Protein AF-A0A9D7LP02-F1 (afdb_monomer)

Radius of gyration: 20.15 Å; Cα contacts (8 Å, |Δi|>4): 116; chains: 1; bounding box: 49×53×44 Å

pLDDT: mean 88.87, std 6.8, range [50.94, 98.12]

Solvent-accessible surface area (backbone atoms only — not comparable to full-atom values): 7528 Å² total; per-residue (Å²): 113,52,74,44,69,46,75,46,96,85,74,47,75,43,79,74,49,72,45,69,96,49,84,63,92,60,50,66,54,38,39,64,15,62,39,51,59,70,58,46,50,51,27,52,77,71,73,42,88,64,77,92,78,64,80,73,56,69,53,44,74,44,57,51,88,87,38,73,55,50,66,62,57,44,71,70,33,84,91,61,55,63,86,87,41,48,81,44,51,79,52,73,40,93,93,45,53,62,60,46,52,54,51,53,52,52,52,51,52,52,52,51,52,52,50,54,53,57,61,73,77,106

Sequence (122 aa):
MSLEVKKAPDDSYWVIEPTVGRTDFWVGLCVANGINLPYVEYLHQTGQTVPNLTQQDQAIWFNEERDPFGRFWFAGQPDLALKGRRACYLYLKQKDAEPAKQALKEIGKQLGRAAAKRLRFR

Mean predicted aligned error: 6.99 Å

Nearest PDB structures (foldseek):
  1mnm-assembly1_C  TM=2.463E-01  e=2.280E+00  Saccharomyces cerevisiae
  5me9-assembly1_A  TM=3.023E-01  e=7.123E+00  Saccharomyces cerevisiae
  1sa0-assembly1_E  TM=2.519E-01  e=9.313E+00  Rattus norvegicus
  5zyo-assembly2_D  TM=1.554E-01  e=5.448E+00  Escherichia coli K-12

Foldseek 3Di:
DDWDWDQDPVRDIDTDDDPPPDDDPCCVVCVVQVRNPVVQVVCVVVVHDRDPDDGRFDADEDECVVPVCVVVVQCPDPVNPCPPHHYDYDQPDPVHCVSVVVVVVVVVVVVVVVVVVVVVVD

Structure (mmCIF, N/CA/C/O backbone):
data_AF-A0A9D7LP02-F1
#
_entry.id   AF-A0A9D7LP02-F1
#
loop_
_atom_site.group_PDB
_atom_site.id
_atom_site.type_symbol
_atom_site.label_atom_id
_atom_site.label_alt_id
_atom_site.label_comp_id
_atom_site.label_asym_id
_atom_site.label_entity_id
_atom_site.label_seq_id
_atom_site.pdbx_PDB_ins_code
_atom_site.Cartn_x
_atom_site.Cartn_y
_atom_site.Cartn_z
_atom_site.occupancy
_atom_site.B_iso_or_equiv
_atom_site.auth_seq_id
_atom_site.auth_comp_id
_atom_site.auth_asym_id
_atom_site.auth_atom_id
_atom_site.pdbx_PDB_model_num
ATOM 1 N N . MET A 1 1 ? -2.325 -0.730 13.272 1.00 75.44 1 MET A N 1
ATOM 2 C CA . MET A 1 1 ? -1.032 -1.387 13.584 1.00 75.44 1 MET A CA 1
ATOM 3 C C . MET A 1 1 ? -0.715 -2.402 12.496 1.00 75.44 1 MET A C 1
ATOM 5 O O . MET A 1 1 ? -1.645 -2.976 11.939 1.00 75.44 1 MET A O 1
ATOM 9 N N . SER A 1 2 ? 0.564 -2.616 12.206 1.00 87.06 2 SER A N 1
ATOM 10 C CA . SER A 1 2 ? 1.066 -3.661 11.305 1.00 87.06 2 SER A CA 1
ATOM 11 C C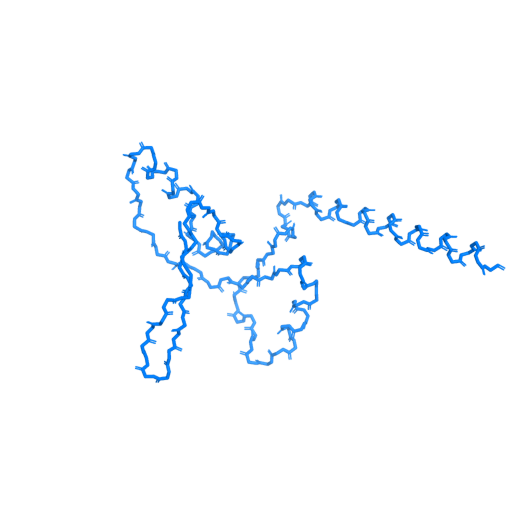 . SER A 1 2 ? 2.101 -4.542 12.008 1.00 87.06 2 SER A C 1
ATOM 13 O O . SER A 1 2 ? 2.708 -4.122 12.994 1.00 87.06 2 SER A O 1
ATOM 15 N N . LEU A 1 3 ? 2.286 -5.766 11.513 1.00 90.44 3 LEU A N 1
ATOM 16 C CA . LEU A 1 3 ? 3.279 -6.717 12.008 1.00 90.44 3 LEU A CA 1
ATOM 17 C C . LEU A 1 3 ? 4.011 -7.336 10.819 1.00 90.44 3 LEU A C 1
ATOM 19 O O . LEU A 1 3 ? 3.373 -7.928 9.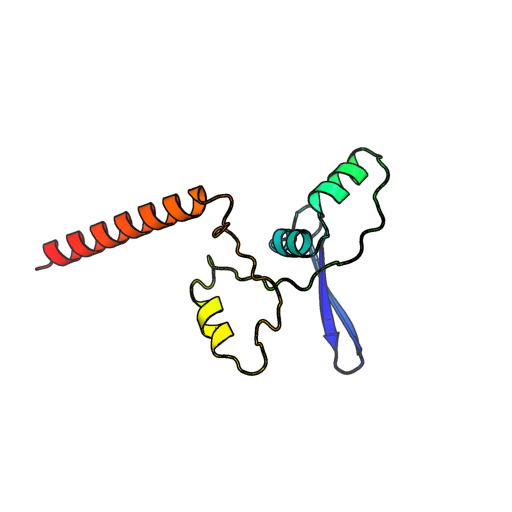947 1.00 90.44 3 LEU A O 1
ATOM 23 N N . GLU A 1 4 ? 5.334 -7.218 10.803 1.00 92.00 4 GLU A N 1
ATOM 24 C CA . GLU A 1 4 ? 6.177 -7.900 9.830 1.00 92.00 4 GLU A CA 1
ATOM 25 C C . GLU A 1 4 ? 6.653 -9.241 10.393 1.00 92.00 4 GLU A C 1
ATOM 27 O O . GLU A 1 4 ? 7.151 -9.332 11.520 1.00 92.00 4 GLU A O 1
ATOM 32 N N . VAL A 1 5 ? 6.494 -10.295 9.592 1.00 95.56 5 VAL A N 1
ATOM 33 C CA . VAL A 1 5 ? 6.878 -11.660 9.955 1.00 95.56 5 VAL A CA 1
ATOM 34 C C . VAL A 1 5 ? 7.679 -12.316 8.840 1.00 95.56 5 VAL A C 1
ATOM 36 O O . VAL A 1 5 ? 7.399 -12.131 7.655 1.00 95.56 5 VAL A O 1
ATOM 39 N N . LYS A 1 6 ? 8.640 -13.154 9.225 1.00 96.38 6 LYS A N 1
ATOM 40 C CA . LYS A 1 6 ? 9.359 -14.051 8.323 1.00 96.38 6 LYS A CA 1
ATOM 41 C C . LYS A 1 6 ? 8.882 -15.479 8.528 1.00 96.38 6 LYS A C 1
ATOM 43 O O . LYS A 1 6 ? 8.944 -15.990 9.642 1.00 96.38 6 LYS A O 1
ATOM 48 N N . LYS A 1 7 ? 8.460 -16.131 7.446 1.00 97.25 7 LYS A N 1
ATOM 49 C CA . LYS A 1 7 ? 8.151 -17.563 7.449 1.00 97.25 7 LYS A CA 1
ATOM 50 C C . LYS A 1 7 ? 9.432 -18.373 7.229 1.00 97.25 7 LYS A C 1
ATOM 52 O O . LYS A 1 7 ? 10.174 -18.101 6.284 1.00 97.25 7 LYS A O 1
ATOM 57 N N . ALA A 1 8 ? 9.709 -19.325 8.108 1.00 96.56 8 ALA A N 1
ATOM 58 C CA . ALA A 1 8 ? 10.833 -20.246 8.009 1.00 96.56 8 ALA A CA 1
ATOM 59 C C . ALA A 1 8 ? 10.468 -21.495 7.174 1.00 96.56 8 ALA A C 1
ATOM 61 O O . ALA A 1 8 ? 9.286 -21.733 6.913 1.00 96.56 8 ALA A O 1
ATOM 62 N N . PRO A 1 9 ? 11.462 -22.294 6.729 1.00 97.25 9 PRO A N 1
ATOM 63 C CA . PRO A 1 9 ? 11.210 -23.504 5.938 1.00 97.25 9 PRO A CA 1
ATOM 64 C C . PRO A 1 9 ? 10.388 -24.582 6.658 1.00 97.25 9 PRO A C 1
ATOM 66 O O . PRO A 1 9 ? 9.789 -25.422 5.999 1.00 97.25 9 PRO A O 1
ATOM 69 N N . ASP A 1 10 ? 10.362 -24.560 7.990 1.00 97.25 10 ASP A N 1
ATOM 70 C CA . ASP A 1 10 ? 9.574 -25.455 8.846 1.00 97.25 10 ASP A CA 1
ATOM 71 C C . ASP A 1 10 ? 8.154 -24.921 9.127 1.00 97.25 10 ASP A C 1
ATOM 73 O O . ASP A 1 10 ? 7.507 -25.341 10.082 1.00 97.25 10 ASP A O 1
ATOM 77 N N . ASP A 1 11 ? 7.685 -23.963 8.321 1.00 96.69 11 ASP A N 1
ATOM 78 C CA . ASP A 1 11 ? 6.419 -23.239 8.474 1.00 96.69 11 ASP A CA 1
ATOM 79 C C . ASP A 1 11 ? 6.274 -22.401 9.762 1.00 96.69 11 ASP A C 1
ATOM 81 O O . ASP A 1 11 ? 5.222 -21.790 9.977 1.00 96.69 11 ASP A O 1
ATOM 85 N N . SER A 1 12 ? 7.326 -22.274 10.580 1.00 96.69 12 SER A N 1
ATOM 86 C CA . SER A 1 12 ? 7.320 -21.368 11.732 1.00 96.69 12 SER A CA 1
ATOM 87 C C . SER A 1 12 ? 7.389 -19.895 11.303 1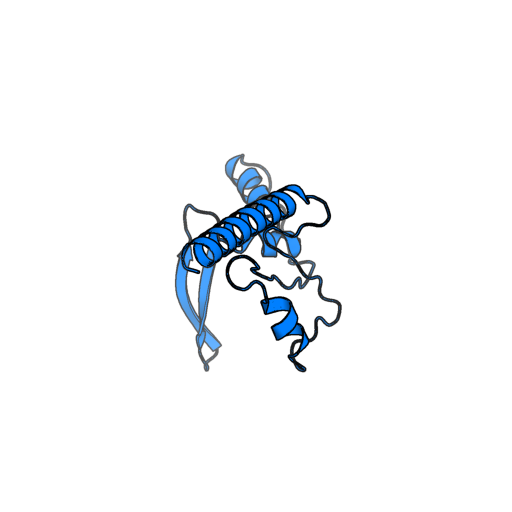.00 96.69 12 SER A C 1
ATOM 89 O O . SER A 1 12 ? 7.924 -19.552 10.244 1.00 96.69 12 SER A O 1
ATOM 91 N N . TYR A 1 13 ? 6.841 -18.996 12.126 1.00 97.19 13 TYR A N 1
ATOM 92 C CA . TYR A 1 13 ? 6.861 -17.552 11.879 1.00 97.19 13 TYR A CA 1
ATOM 93 C C . TYR A 1 13 ? 7.695 -16.833 12.935 1.00 97.19 13 TYR A C 1
ATOM 95 O O . TYR A 1 13 ? 7.474 -16.991 14.133 1.00 97.19 13 TYR A O 1
ATOM 103 N N . TRP A 1 14 ? 8.616 -15.993 12.473 1.00 96.50 14 TRP A N 1
ATOM 104 C CA . TRP A 1 14 ? 9.472 -15.156 13.304 1.00 96.50 14 TRP A CA 1
ATOM 105 C C . TRP A 1 14 ? 9.047 -13.701 13.158 1.00 96.50 14 TRP A C 1
ATOM 107 O O . TRP A 1 14 ? 8.979 -13.183 12.042 1.00 96.50 14 TRP A O 1
ATOM 117 N N . VAL A 1 15 ? 8.754 -13.043 14.278 1.00 96.31 15 VAL A N 1
ATOM 118 C CA . VAL A 1 15 ? 8.436 -11.611 14.290 1.00 96.31 15 VAL A CA 1
ATOM 119 C C . VAL A 1 15 ? 9.698 -10.816 13.965 1.00 96.31 15 VAL A C 1
ATOM 121 O O . VAL A 1 15 ? 10.731 -11.025 14.599 1.00 96.31 15 VAL A O 1
ATOM 124 N N . ILE A 1 16 ? 9.606 -9.915 12.984 1.00 94.44 16 ILE A N 1
ATOM 125 C CA . ILE A 1 16 ? 10.677 -8.972 12.641 1.00 94.44 16 ILE A CA 1
ATOM 126 C C . ILE A 1 16 ? 10.447 -7.666 13.399 1.00 94.44 16 ILE A C 1
ATOM 128 O O . ILE A 1 16 ? 11.225 -7.325 14.286 1.00 94.44 16 ILE A O 1
ATOM 132 N N . GLU A 1 17 ? 9.355 -6.961 13.093 1.00 91.38 17 GLU A N 1
ATOM 133 C CA . GLU A 1 17 ? 8.997 -5.719 13.774 1.00 91.38 17 GLU A CA 1
ATOM 134 C C . GLU A 1 17 ? 7.478 -5.505 13.850 1.00 91.38 17 GLU A C 1
ATOM 136 O O . GLU A 1 17 ? 6.747 -5.790 12.896 1.00 91.38 17 GLU A O 1
ATOM 141 N N . PRO A 1 18 ? 6.973 -4.978 14.977 1.00 89.56 18 PRO A N 1
ATOM 142 C CA . PRO A 1 18 ? 5.648 -4.394 15.034 1.00 89.56 18 PRO A CA 1
ATOM 143 C C . PRO A 1 18 ? 5.725 -2.894 14.719 1.00 89.56 18 PRO A C 1
ATOM 145 O O . PRO A 1 18 ? 6.467 -2.141 15.350 1.00 89.56 18 PRO A O 1
ATOM 148 N N . THR A 1 19 ? 4.883 -2.422 13.805 1.00 88.12 19 THR A N 1
ATOM 149 C CA . THR A 1 19 ? 4.692 -0.987 13.582 1.00 88.12 19 THR A CA 1
ATOM 150 C C . THR A 1 19 ? 3.478 -0.520 14.392 1.00 88.12 19 THR A C 1
ATOM 152 O O . THR A 1 19 ? 2.311 -0.641 13.998 1.00 88.12 19 THR A O 1
ATOM 155 N N . VAL A 1 20 ? 3.786 -0.032 15.599 1.00 83.50 20 VAL A N 1
ATOM 156 C CA . VAL A 1 20 ? 2.835 0.437 16.619 1.00 83.50 20 VAL A CA 1
ATOM 157 C C . VAL A 1 20 ? 2.797 1.965 16.637 1.00 83.50 20 VAL A C 1
ATOM 159 O O . VAL A 1 20 ? 3.811 2.624 16.428 1.00 83.50 20 VAL A O 1
ATOM 162 N N . GLY A 1 21 ? 1.619 2.544 16.878 1.00 79.81 21 GLY A N 1
ATOM 163 C CA . GLY A 1 21 ? 1.458 3.996 17.039 1.00 79.81 21 GLY A CA 1
ATOM 164 C C . GLY A 1 21 ? 1.568 4.816 15.749 1.00 79.81 21 GLY A C 1
ATOM 165 O O . GLY A 1 21 ? 1.484 6.039 15.798 1.00 79.81 21 GLY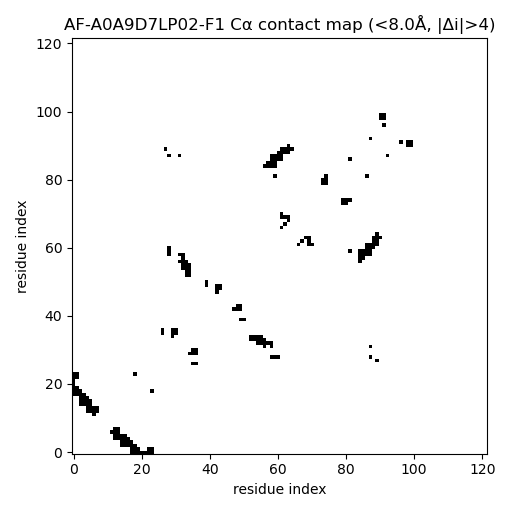 A O 1
ATOM 166 N N . ARG A 1 22 ? 1.726 4.170 14.589 1.00 82.69 22 ARG A N 1
ATOM 167 C CA . ARG A 1 22 ? 1.721 4.819 13.272 1.00 82.69 22 ARG A CA 1
ATOM 168 C C . ARG A 1 22 ? 1.054 3.937 12.219 1.00 82.69 22 ARG A C 1
ATOM 170 O O . ARG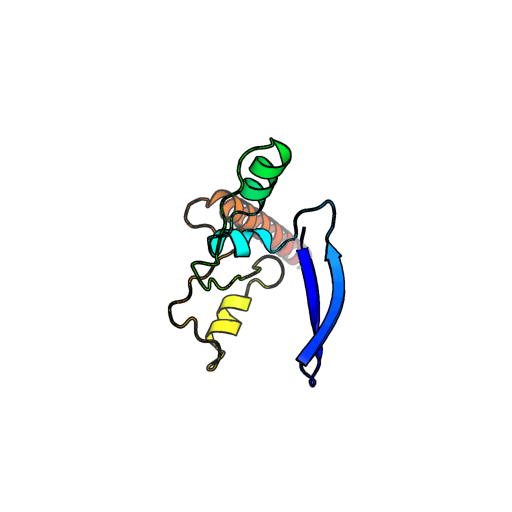 A 1 22 ? 0.907 2.728 12.402 1.00 82.69 22 ARG A O 1
ATOM 177 N N . THR A 1 23 ? 0.649 4.562 11.118 1.00 80.75 23 THR A N 1
ATOM 178 C CA . THR A 1 23 ? 0.137 3.857 9.938 1.00 80.75 23 THR A CA 1
ATOM 179 C C . THR A 1 23 ? 1.303 3.451 9.048 1.00 80.75 23 THR A C 1
ATOM 181 O O . THR A 1 23 ? 2.224 4.239 8.836 1.00 80.75 23 THR A O 1
ATOM 184 N N . ASP A 1 24 ? 1.261 2.223 8.543 1.00 86.50 24 ASP A N 1
ATOM 185 C CA . ASP A 1 24 ? 2.290 1.711 7.648 1.00 86.50 24 ASP A CA 1
ATOM 186 C C . ASP A 1 24 ? 2.132 2.249 6.223 1.00 86.50 24 ASP A C 1
ATOM 188 O O . ASP A 1 24 ? 1.043 2.620 5.775 1.00 86.50 24 ASP A O 1
ATOM 192 N N . PHE A 1 25 ? 3.229 2.233 5.481 1.00 83.62 25 PHE A N 1
ATOM 193 C CA . PHE A 1 25 ? 3.311 2.735 4.118 1.00 83.62 25 PHE A CA 1
ATOM 194 C C . PHE A 1 25 ? 2.408 1.953 3.143 1.00 83.62 25 PHE A C 1
ATOM 196 O O . PHE A 1 25 ? 1.901 2.509 2.169 1.00 83.62 25 PHE A O 1
ATOM 203 N N . TRP A 1 26 ? 2.119 0.682 3.433 1.00 85.44 26 TRP A N 1
ATOM 204 C CA . TRP A 1 26 ? 1.258 -0.180 2.615 1.00 85.44 26 TRP A CA 1
ATOM 205 C C . TRP A 1 26 ? -0.245 -0.052 2.908 1.00 85.44 26 TRP A C 1
ATOM 207 O O . TRP A 1 26 ? -1.048 -0.776 2.317 1.00 85.44 26 TRP A O 1
ATOM 217 N N . VAL A 1 27 ? -0.676 0.888 3.757 1.00 89.88 27 VAL A N 1
ATOM 218 C CA . VAL A 1 27 ? -2.105 1.089 4.074 1.00 89.88 27 VAL A CA 1
ATOM 219 C C . VAL A 1 27 ? -2.977 1.248 2.823 1.00 89.88 27 VAL A C 1
ATOM 221 O O . VAL A 1 27 ? -4.080 0.704 2.750 1.00 89.88 27 VAL A O 1
ATOM 224 N N . GLY A 1 28 ? -2.463 1.930 1.795 1.00 89.50 28 GLY A N 1
ATOM 225 C CA . GLY A 1 28 ? -3.166 2.123 0.529 1.00 89.50 28 GLY A CA 1
ATOM 226 C C . GLY A 1 28 ? -3.433 0.815 -0.221 1.00 89.50 28 GLY A C 1
ATOM 227 O O . GLY A 1 28 ? -4.465 0.695 -0.885 1.00 89.50 28 GLY A O 1
ATOM 228 N N . LEU A 1 29 ? -2.550 -0.180 -0.085 1.00 91.62 29 LEU A N 1
ATOM 229 C CA . LEU A 1 29 ? -2.744 -1.517 -0.643 1.00 91.62 29 LEU A CA 1
ATOM 230 C C . LEU A 1 29 ? -3.856 -2.262 0.105 1.00 91.62 29 LEU A C 1
ATOM 232 O O . LEU A 1 29 ? -4.696 -2.883 -0.540 1.00 91.62 29 LEU A O 1
ATOM 236 N N . CYS A 1 30 ? -3.940 -2.154 1.432 1.00 91.81 30 CYS A N 1
ATOM 237 C CA . CYS A 1 30 ? -5.055 -2.737 2.184 1.00 91.81 30 CYS A CA 1
ATOM 238 C C . CYS A 1 30 ? -6.399 -2.152 1.760 1.00 91.81 30 CYS A C 1
ATOM 240 O O . CYS A 1 30 ? -7.325 -2.907 1.467 1.00 91.81 30 CYS A O 1
ATOM 242 N N . VAL A 1 31 ? -6.481 -0.824 1.620 1.00 91.94 31 VAL A N 1
ATOM 243 C CA . VAL A 1 31 ? -7.703 -0.162 1.138 1.00 91.94 31 VAL A CA 1
ATOM 244 C C . VAL A 1 31 ? -8.044 -0.628 -0.277 1.00 91.94 31 VAL A C 1
ATOM 246 O O . VAL A 1 31 ? -9.201 -0.920 -0.573 1.00 91.94 31 VAL A O 1
ATOM 249 N N . ALA A 1 32 ? -7.039 -0.765 -1.148 1.00 91.38 32 ALA A N 1
ATOM 250 C CA . ALA A 1 32 ? -7.232 -1.297 -2.493 1.00 91.38 32 ALA A CA 1
ATOM 251 C C . ALA A 1 32 ? -7.761 -2.743 -2.500 1.00 91.38 32 ALA A C 1
ATOM 253 O O . ALA A 1 32 ? -8.415 -3.125 -3.467 1.00 91.38 32 ALA A O 1
ATOM 254 N N . ASN A 1 33 ? -7.528 -3.502 -1.431 1.00 92.81 33 ASN A N 1
ATOM 255 C CA . ASN A 1 33 ? -8.029 -4.860 -1.245 1.00 92.81 33 ASN A CA 1
ATOM 256 C C . ASN A 1 33 ? -9.299 -4.950 -0.378 1.00 92.81 33 ASN A C 1
ATOM 258 O O . ASN A 1 33 ? -9.655 -6.033 0.087 1.00 92.81 33 ASN A O 1
ATOM 262 N N . GLY A 1 34 ? -9.992 -3.829 -0.156 1.00 92.88 34 GLY A N 1
ATOM 263 C CA . GLY A 1 34 ? -11.261 -3.785 0.578 1.00 92.88 34 GLY A CA 1
ATOM 264 C C . GLY A 1 34 ? -11.125 -3.632 2.095 1.00 92.88 34 GLY A C 1
ATOM 265 O O . GLY A 1 34 ? -12.136 -3.597 2.790 1.00 92.88 34 GLY A O 1
ATOM 266 N N . ILE A 1 35 ? -9.906 -3.485 2.621 1.00 93.44 35 ILE A N 1
ATOM 267 C CA . ILE A 1 35 ? -9.646 -3.292 4.052 1.00 93.44 35 ILE A CA 1
ATOM 268 C C . ILE A 1 35 ? -9.252 -1.837 4.315 1.00 93.44 35 ILE A C 1
ATOM 270 O O . ILE A 1 35 ? -8.082 -1.456 4.235 1.00 93.44 35 ILE A O 1
ATOM 274 N N . ASN A 1 36 ? -10.234 -0.997 4.641 1.00 92.75 36 ASN A N 1
ATOM 275 C CA . ASN A 1 36 ? -9.994 0.407 4.977 1.00 92.75 36 ASN A CA 1
ATOM 276 C C . ASN A 1 36 ? -9.520 0.555 6.436 1.00 92.75 36 ASN A C 1
ATOM 278 O O . ASN A 1 36 ? -10.310 0.874 7.322 1.00 92.75 36 ASN A O 1
ATOM 282 N N . LEU A 1 37 ? -8.227 0.308 6.681 1.00 90.31 37 LEU A N 1
ATOM 283 C CA . LEU A 1 37 ? -7.631 0.371 8.024 1.00 90.31 37 LEU A CA 1
ATOM 284 C C . LEU A 1 37 ? -7.830 1.727 8.733 1.00 90.31 37 LEU A C 1
ATOM 286 O O . LEU A 1 37 ? -8.166 1.701 9.913 1.00 90.31 37 LEU A O 1
ATOM 290 N N . PRO A 1 38 ? -7.701 2.899 8.073 1.00 90.69 38 PRO A N 1
ATOM 291 C CA . PRO A 1 38 ? -8.002 4.180 8.719 1.00 90.69 38 PRO A CA 1
ATOM 292 C C . PRO A 1 38 ? -9.450 4.297 9.202 1.00 90.69 38 PRO A C 1
ATOM 294 O O . PRO A 1 38 ? -9.698 4.816 10.287 1.00 90.69 38 PRO A O 1
ATOM 297 N N . TYR A 1 39 ? -10.409 3.799 8.417 1.00 93.19 39 TYR A N 1
ATOM 298 C CA . TYR A 1 39 ? -11.814 3.791 8.824 1.00 93.19 39 TYR A CA 1
ATOM 299 C C . TYR A 1 39 ? -12.056 2.844 10.005 1.00 93.19 39 TYR A C 1
ATOM 301 O O . TYR A 1 39 ? -12.739 3.215 10.954 1.00 93.19 39 TYR A O 1
ATOM 309 N N . VAL A 1 40 ? -11.446 1.656 9.981 1.00 92.88 40 VAL A N 1
ATOM 310 C CA . VAL A 1 40 ? -11.485 0.705 11.103 1.00 92.88 40 VAL A CA 1
ATOM 311 C C . VAL A 1 40 ? -10.926 1.331 12.380 1.00 92.88 40 VAL A C 1
ATOM 313 O O . VAL A 1 40 ? -11.569 1.258 13.423 1.00 92.88 40 VAL A O 1
ATOM 316 N N . GLU A 1 41 ? -9.765 1.982 12.292 1.00 90.81 41 GLU A N 1
ATOM 317 C CA . GLU A 1 41 ? -9.142 2.667 13.425 1.00 90.81 41 GLU A CA 1
ATOM 318 C C . GLU A 1 41 ? -10.047 3.784 13.959 1.00 90.81 41 GLU A C 1
ATOM 320 O O . GLU A 1 41 ? -10.261 3.878 15.161 1.00 90.81 41 GLU A O 1
ATOM 325 N N . TYR A 1 42 ? -10.648 4.589 13.077 1.00 94.19 42 TYR A N 1
ATOM 326 C CA . TYR A 1 42 ? -11.605 5.624 13.471 1.00 94.19 42 TYR A CA 1
ATOM 327 C C . TYR A 1 42 ? -12.799 5.052 14.249 1.00 94.19 42 TYR A C 1
ATOM 329 O O . TYR A 1 42 ? -13.146 5.573 15.313 1.00 94.19 42 TYR A O 1
ATOM 337 N N . LEU A 1 43 ? -13.421 3.979 13.748 1.00 96.31 43 LEU A N 1
ATOM 338 C CA . LEU A 1 43 ? -14.542 3.332 14.435 1.00 96.31 43 LEU A CA 1
ATOM 339 C C . LEU A 1 43 ? -14.115 2.828 15.814 1.00 96.31 43 LEU A C 1
ATOM 341 O O . LEU A 1 43 ? -14.788 3.103 16.803 1.00 96.31 43 LEU A O 1
ATOM 345 N N . HIS A 1 44 ? -12.959 2.169 15.883 1.00 93.56 44 HIS A N 1
ATOM 346 C CA . HIS A 1 44 ? -12.404 1.660 17.130 1.00 93.56 44 HIS A CA 1
ATOM 347 C C . HIS A 1 44 ? -12.151 2.780 18.155 1.00 93.56 44 HIS A C 1
ATOM 349 O O . HIS A 1 44 ? -12.621 2.697 19.287 1.00 93.56 44 HIS A O 1
ATOM 355 N N . GLN A 1 45 ? -11.480 3.864 17.754 1.00 94.69 45 GLN A N 1
ATOM 356 C CA . GLN A 1 45 ? -11.157 4.998 18.634 1.00 94.69 45 GLN A CA 1
ATOM 357 C C . GLN A 1 45 ? -12.395 5.779 19.094 1.00 94.69 45 GLN A C 1
ATOM 359 O O . GLN A 1 45 ? -12.382 6.401 20.152 1.00 94.69 45 GLN A O 1
ATOM 364 N N . THR A 1 46 ? -13.476 5.748 18.313 1.00 97.69 46 THR A N 1
ATOM 365 C CA . THR A 1 46 ? -14.746 6.404 18.663 1.00 97.69 46 THR A CA 1
ATOM 366 C C . THR A 1 46 ? -15.730 5.479 19.384 1.00 97.69 46 THR A C 1
ATOM 368 O O . THR A 1 46 ? -16.862 5.884 19.643 1.00 97.69 46 THR A O 1
ATOM 371 N N . GLY A 1 47 ? -15.321 4.251 19.724 1.00 97.56 47 GLY A N 1
ATOM 372 C CA . GLY A 1 47 ? -16.166 3.273 20.414 1.00 97.56 47 GLY A CA 1
ATOM 373 C C . GLY A 1 47 ? -17.314 2.720 19.561 1.00 97.56 47 GLY A C 1
ATOM 374 O O . GLY A 1 47 ? -18.268 2.164 20.101 1.00 97.56 47 GLY A O 1
ATOM 375 N N . GLN A 1 48 ? -17.248 2.877 18.238 1.00 98.12 48 GLN A N 1
ATOM 376 C CA . GLN A 1 48 ? -18.233 2.337 17.306 1.00 98.12 48 GLN A CA 1
ATOM 377 C C . GLN A 1 48 ? -17.945 0.866 16.987 1.00 98.12 48 GLN A C 1
ATOM 379 O O . GLN A 1 48 ? -16.819 0.379 17.101 1.00 98.12 48 GLN A O 1
ATOM 384 N N . THR A 1 49 ? -18.973 0.143 16.541 1.00 97.00 49 THR A N 1
ATOM 385 C CA . THR A 1 49 ? -18.824 -1.246 16.101 1.00 97.00 49 THR A CA 1
ATOM 386 C C . THR A 1 49 ? -17.922 -1.325 14.874 1.00 97.00 49 THR A C 1
ATOM 388 O O . THR A 1 49 ? -18.224 -0.760 13.825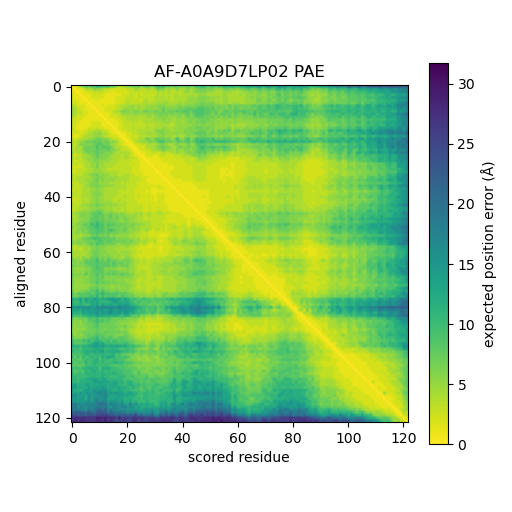 1.00 97.00 49 THR A O 1
ATOM 391 N N . VAL A 1 50 ? -16.830 -2.075 14.995 1.00 95.44 50 VAL A N 1
ATOM 392 C CA . VAL A 1 50 ? -15.930 -2.369 13.881 1.00 95.44 50 VAL A CA 1
ATOM 393 C C . VAL A 1 50 ? -16.496 -3.554 13.089 1.00 95.44 50 VAL A C 1
ATOM 395 O O . VAL A 1 50 ? -16.727 -4.614 13.677 1.00 95.44 50 VAL A O 1
ATOM 398 N N . PRO A 1 51 ? -16.735 -3.421 11.772 1.00 92.38 51 PRO A N 1
ATOM 399 C CA . PRO A 1 51 ? -17.189 -4.541 10.959 1.00 92.38 51 PRO A CA 1
ATOM 400 C C . PRO A 1 51 ? -16.100 -5.614 10.860 1.00 92.38 51 PRO A C 1
ATOM 402 O O . PRO A 1 51 ? -14.909 -5.306 10.796 1.00 92.38 51 PRO A O 1
ATOM 405 N N . ASN A 1 52 ? -16.505 -6.881 10.783 1.00 91.25 52 ASN A N 1
ATOM 406 C CA . ASN A 1 52 ? -15.574 -7.961 10.477 1.00 91.25 52 ASN A CA 1
ATOM 407 C C . ASN A 1 52 ? -15.230 -7.919 8.981 1.00 91.25 52 ASN A C 1
ATOM 409 O O . ASN A 1 52 ? -16.038 -8.312 8.137 1.00 91.25 52 ASN A O 1
ATOM 413 N N . LEU A 1 53 ? -14.060 -7.375 8.651 1.00 90.75 53 LEU A N 1
ATOM 414 C CA . LEU A 1 53 ? -13.619 -7.195 7.273 1.00 90.75 53 LEU A CA 1
ATOM 415 C C . LEU A 1 53 ? -12.748 -8.369 6.822 1.00 90.75 53 LEU A C 1
ATOM 417 O O . LEU A 1 53 ? -11.829 -8.789 7.521 1.00 90.75 53 LEU A O 1
ATOM 421 N N . THR A 1 54 ? -12.994 -8.845 5.606 1.00 92.44 54 THR A N 1
ATOM 422 C CA . THR A 1 54 ? -12.159 -9.836 4.918 1.00 92.44 54 THR A CA 1
ATOM 423 C C . THR A 1 54 ? -11.639 -9.253 3.614 1.00 92.44 54 THR A C 1
ATOM 425 O O . THR A 1 54 ? -12.282 -8.390 3.014 1.00 92.44 54 THR A O 1
ATOM 428 N N . GLN A 1 55 ? -10.444 -9.678 3.203 1.00 92.50 55 GLN A N 1
ATOM 429 C CA . GLN A 1 55 ? -9.821 -9.213 1.967 1.00 92.50 55 GLN A CA 1
ATOM 430 C C . GLN A 1 55 ? -10.713 -9.563 0.765 1.00 92.50 55 GLN A C 1
ATOM 432 O O . GLN A 1 55 ? -11.119 -10.713 0.626 1.00 92.50 55 GLN A O 1
ATOM 437 N N . GLN A 1 56 ? -11.004 -8.583 -0.093 1.00 90.88 56 GLN A N 1
ATOM 438 C CA . GLN A 1 56 ? -11.955 -8.726 -1.210 1.00 90.88 56 GLN A CA 1
ATOM 439 C C . GLN A 1 56 ? -11.293 -8.763 -2.594 1.00 90.88 56 GLN A C 1
ATOM 441 O O . GLN A 1 56 ? -11.945 -9.093 -3.579 1.00 90.88 56 GLN A O 1
ATOM 446 N N . ASP A 1 57 ? -10.017 -8.390 -2.695 1.00 89.88 57 ASP A N 1
ATOM 447 C CA . ASP A 1 57 ? -9.291 -8.291 -3.969 1.00 89.88 57 ASP A CA 1
ATOM 448 C C . ASP A 1 57 ? -7.853 -8.816 -3.797 1.00 89.88 57 ASP A C 1
ATOM 450 O O . ASP A 1 57 ? -7.449 -9.224 -2.706 1.00 89.88 57 ASP A O 1
ATOM 454 N N . GLN A 1 58 ? -7.079 -8.820 -4.879 1.00 90.75 58 GLN A N 1
ATOM 455 C CA . GLN A 1 58 ? -5.652 -9.147 -4.918 1.00 90.75 58 GLN A CA 1
ATOM 456 C C . GLN A 1 58 ? -4.874 -8.078 -5.696 1.00 90.75 58 GLN A C 1
ATOM 458 O O . GLN A 1 58 ? -4.101 -8.379 -6.610 1.00 90.75 58 GLN A O 1
ATOM 463 N N . ALA A 1 59 ? -5.109 -6.811 -5.366 1.00 92.50 59 ALA A N 1
ATOM 464 C CA . ALA A 1 59 ? -4.469 -5.679 -6.016 1.00 92.50 59 ALA A CA 1
ATOM 465 C C . ALA A 1 59 ? -2.936 -5.759 -5.902 1.00 92.50 59 ALA A C 1
ATOM 467 O O . ALA A 1 59 ? -2.391 -6.138 -4.866 1.00 92.50 59 ALA A O 1
ATOM 468 N N . ILE A 1 60 ? -2.241 -5.362 -6.967 1.00 92.00 60 ILE A N 1
ATOM 469 C CA . ILE A 1 60 ? -0.780 -5.273 -7.004 1.00 92.00 60 ILE A CA 1
ATOM 470 C C . ILE A 1 60 ? -0.389 -3.820 -6.858 1.00 92.00 60 ILE A C 1
ATOM 472 O O . ILE A 1 60 ? -0.811 -2.973 -7.649 1.00 92.00 60 ILE A O 1
ATOM 476 N N . TRP A 1 61 ? 0.442 -3.543 -5.866 1.00 91.56 61 TRP A N 1
ATOM 477 C CA . TRP A 1 61 ? 0.929 -2.203 -5.630 1.00 91.56 61 TRP A CA 1
ATOM 478 C C . TRP A 1 61 ? 2.278 -1.961 -6.285 1.00 91.56 61 TRP A C 1
ATOM 480 O O . TRP A 1 61 ? 3.197 -2.769 -6.171 1.00 91.56 61 TRP A O 1
ATOM 490 N N . PHE A 1 62 ? 2.382 -0.817 -6.948 1.00 91.44 62 PHE A N 1
ATOM 491 C CA . PHE A 1 62 ? 3.622 -0.280 -7.476 1.00 91.44 62 PHE A CA 1
ATOM 492 C C . PHE A 1 62 ? 3.967 0.977 -6.687 1.00 91.44 62 PHE A C 1
ATOM 494 O O . PHE A 1 62 ? 3.123 1.856 -6.522 1.00 91.44 62 PHE A O 1
ATOM 501 N N . ASN A 1 63 ? 5.204 1.045 -6.202 1.00 89.81 63 ASN A N 1
ATOM 502 C CA . ASN A 1 63 ? 5.741 2.233 -5.560 1.00 89.81 63 ASN A CA 1
ATOM 503 C C . ASN A 1 63 ? 6.551 3.029 -6.587 1.00 89.81 63 ASN A C 1
ATOM 505 O O . ASN A 1 63 ? 7.765 2.864 -6.687 1.00 89.81 63 ASN A O 1
ATOM 509 N N . GLU A 1 64 ? 5.876 3.886 -7.347 1.00 86.06 64 GLU A N 1
ATOM 510 C CA . GLU A 1 64 ? 6.506 4.690 -8.396 1.00 86.06 64 GLU A CA 1
ATOM 511 C C . GLU A 1 64 ? 7.490 5.749 -7.879 1.00 86.06 64 GLU A C 1
ATOM 513 O O . GLU A 1 64 ? 8.278 6.270 -8.662 1.00 86.06 64 GLU A O 1
ATOM 518 N N . GLU A 1 65 ? 7.462 6.076 -6.584 1.00 83.62 65 GLU A N 1
ATOM 519 C CA . GLU A 1 65 ? 8.428 6.996 -5.978 1.00 83.62 65 GLU A CA 1
ATOM 520 C C . GLU A 1 65 ? 9.803 6.334 -5.855 1.00 83.62 65 GLU A C 1
ATOM 522 O O . GLU A 1 65 ? 10.823 6.924 -6.208 1.00 83.62 65 GLU A O 1
ATOM 527 N N . ARG A 1 66 ? 9.825 5.084 -5.379 1.00 86.44 66 ARG A N 1
ATOM 528 C CA . ARG A 1 66 ? 11.059 4.312 -5.188 1.00 86.44 66 ARG A CA 1
ATOM 529 C C . ARG A 1 66 ? 11.493 3.576 -6.452 1.00 86.44 66 ARG A C 1
ATOM 531 O O . ARG A 1 66 ? 12.690 3.436 -6.684 1.00 86.44 66 ARG A O 1
ATOM 538 N N . ASP A 1 67 ? 10.535 3.093 -7.237 1.00 89.56 67 ASP A N 1
ATOM 539 C CA . ASP A 1 67 ? 10.769 2.365 -8.481 1.00 89.56 67 ASP A CA 1
ATOM 540 C C . ASP A 1 67 ? 9.792 2.816 -9.588 1.00 89.56 67 ASP A C 1
ATOM 542 O O . ASP A 1 67 ? 8.751 2.187 -9.823 1.00 89.56 67 ASP A O 1
ATOM 546 N N . PRO A 1 68 ? 10.127 3.902 -10.312 1.00 87.38 68 PRO A N 1
ATOM 547 C CA . PRO A 1 68 ? 9.289 4.446 -11.382 1.00 87.38 68 PRO A CA 1
ATOM 548 C C . PRO A 1 68 ? 9.033 3.470 -12.538 1.00 87.38 68 PRO A C 1
ATOM 550 O O . PRO A 1 68 ? 8.045 3.610 -13.261 1.00 87.38 68 PRO A O 1
ATOM 553 N N . PHE A 1 69 ? 9.920 2.487 -12.735 1.00 90.19 69 PHE A N 1
ATOM 554 C CA . PHE A 1 69 ? 9.848 1.538 -13.847 1.00 90.19 69 PHE A CA 1
ATOM 555 C C . PHE A 1 69 ? 9.422 0.132 -13.421 1.00 90.19 69 PHE A C 1
ATOM 557 O O . PHE A 1 69 ? 9.304 -0.751 -14.276 1.00 90.19 69 PHE A O 1
ATOM 564 N N . GLY A 1 70 ? 9.095 -0.066 -12.142 1.00 90.38 70 GLY A N 1
ATOM 565 C CA . GLY A 1 70 ? 8.724 -1.364 -11.583 1.00 90.38 70 GLY A CA 1
ATOM 566 C C . GLY A 1 70 ? 7.561 -2.028 -12.311 1.00 90.38 70 GLY A C 1
ATOM 567 O O . GLY A 1 70 ? 7.551 -3.243 -12.482 1.00 90.38 70 GLY A O 1
ATOM 568 N N . ARG A 1 71 ? 6.616 -1.245 -12.853 1.00 90.12 71 ARG A N 1
ATOM 569 C CA . ARG A 1 71 ? 5.527 -1.779 -13.690 1.00 90.12 71 ARG A CA 1
ATOM 570 C C . ARG A 1 71 ? 6.036 -2.412 -14.987 1.00 90.12 71 ARG A C 1
ATOM 572 O O . ARG A 1 71 ? 5.527 -3.454 -15.388 1.00 90.12 71 ARG A O 1
ATOM 579 N N . PHE A 1 72 ? 7.002 -1.786 -15.655 1.00 90.56 72 PHE A N 1
ATOM 580 C CA . PHE A 1 72 ? 7.561 -2.308 -16.903 1.00 90.56 72 PHE A CA 1
ATOM 581 C C . PHE A 1 72 ? 8.413 -3.542 -16.640 1.00 90.56 72 PHE A C 1
ATOM 583 O O . PHE A 1 72 ? 8.272 -4.537 -17.345 1.00 90.56 72 PHE A O 1
ATOM 590 N N . TRP A 1 73 ? 9.230 -3.501 -15.583 1.00 90.94 73 TRP A N 1
ATOM 591 C CA . TRP A 1 73 ? 9.971 -4.673 -15.131 1.00 90.94 73 TRP A CA 1
ATOM 592 C C . TRP A 1 73 ? 9.021 -5.837 -14.824 1.00 90.94 73 TRP A C 1
ATOM 594 O O . TRP A 1 73 ? 9.208 -6.930 -15.348 1.00 90.94 73 TRP A O 1
ATOM 604 N N . PHE A 1 74 ? 7.951 -5.579 -14.065 1.00 91.06 74 PHE A N 1
ATOM 605 C CA . PHE A 1 74 ? 6.929 -6.565 -13.713 1.00 91.06 74 PHE A CA 1
ATOM 606 C C . PHE A 1 74 ? 6.207 -7.138 -14.938 1.00 91.06 74 PHE A C 1
ATOM 608 O O . PHE A 1 74 ? 5.932 -8.332 -14.988 1.00 91.06 74 PHE A O 1
ATOM 615 N N . ALA A 1 75 ? 5.926 -6.313 -15.951 1.00 88.75 75 ALA A N 1
ATOM 616 C CA . ALA A 1 75 ? 5.316 -6.766 -17.200 1.00 88.75 75 ALA A CA 1
ATOM 617 C C . ALA A 1 75 ? 6.215 -7.731 -17.995 1.00 88.75 75 ALA A C 1
ATOM 619 O O . ALA A 1 75 ? 5.699 -8.552 -18.748 1.00 88.75 75 ALA A O 1
ATOM 620 N N . GLY A 1 76 ? 7.537 -7.649 -17.814 1.00 89.12 76 GLY A N 1
ATOM 621 C CA . GLY A 1 76 ? 8.502 -8.578 -18.401 1.00 89.12 76 GLY A CA 1
ATOM 622 C C . GLY A 1 76 ? 8.654 -9.900 -17.642 1.00 89.12 76 GLY A C 1
ATOM 623 O O . GLY A 1 76 ? 9.372 -10.774 -18.118 1.00 89.12 76 GLY A O 1
ATOM 624 N N . GLN A 1 77 ? 8.010 -10.063 -16.480 1.00 89.12 77 GLN A N 1
ATOM 625 C CA . GLN A 1 77 ? 8.116 -11.273 -15.664 1.00 89.12 77 GLN A CA 1
ATOM 626 C C . GLN A 1 77 ? 7.029 -12.288 -16.061 1.00 89.12 77 GLN A C 1
ATOM 628 O O . GLN A 1 77 ? 5.852 -12.063 -15.754 1.00 89.12 77 GLN A O 1
ATOM 633 N N . PRO A 1 78 ? 7.384 -13.417 -16.706 1.00 80.94 78 PRO A N 1
ATOM 634 C CA . PRO A 1 78 ? 6.403 -14.371 -17.232 1.00 80.94 78 PRO A CA 1
ATOM 635 C C . PRO A 1 78 ? 5.540 -14.997 -16.125 1.00 80.94 78 PRO A C 1
ATOM 637 O O . PRO A 1 78 ? 4.334 -15.178 -16.299 1.00 80.94 78 PRO A O 1
ATOM 640 N N . ASP A 1 79 ? 6.125 -15.234 -14.951 1.00 83.50 79 ASP A N 1
ATOM 641 C CA . ASP A 1 79 ? 5.444 -15.891 -13.830 1.00 83.50 79 ASP A CA 1
ATOM 642 C C . ASP A 1 79 ? 4.551 -14.943 -13.018 1.00 83.50 79 ASP A C 1
ATOM 644 O O . ASP A 1 79 ? 3.644 -15.378 -12.300 1.00 83.50 79 ASP A O 1
ATOM 648 N N . LEU A 1 80 ? 4.771 -13.630 -13.145 1.00 77.50 80 LEU A N 1
ATOM 649 C CA . LEU A 1 80 ? 4.131 -12.617 -12.309 1.00 77.50 80 LEU A CA 1
ATOM 650 C C . LEU A 1 80 ? 3.000 -11.863 -13.011 1.00 77.50 80 LEU A C 1
ATOM 652 O O . LEU A 1 80 ? 2.483 -10.913 -12.439 1.00 77.50 80 LEU A O 1
ATOM 656 N N . ALA A 1 81 ? 2.544 -12.307 -14.186 1.00 74.94 81 ALA A N 1
ATOM 657 C CA . ALA A 1 81 ? 1.487 -11.649 -14.960 1.00 74.94 81 ALA A CA 1
ATOM 658 C C . ALA A 1 81 ? 0.319 -11.127 -14.098 1.00 74.94 81 ALA A C 1
ATOM 660 O O . ALA A 1 81 ? -0.127 -11.793 -13.160 1.00 74.94 81 ALA A O 1
ATOM 661 N N . LEU A 1 82 ? -0.229 -9.952 -14.437 1.00 76.25 82 LEU A N 1
ATOM 662 C CA . LEU A 1 82 ? -1.307 -9.321 -13.662 1.00 76.25 82 LEU A CA 1
ATOM 663 C C . LEU A 1 82 ? -2.493 -10.275 -13.426 1.00 76.25 82 LEU A C 1
ATOM 665 O O . LEU A 1 82 ? -3.083 -10.208 -12.360 1.00 76.25 82 LEU A O 1
ATOM 669 N N . LYS A 1 83 ? -2.787 -11.229 -14.329 1.00 81.56 83 LYS A N 1
ATOM 670 C CA . LYS A 1 83 ? -3.823 -12.277 -14.146 1.00 81.56 83 LYS A CA 1
ATOM 671 C C . LYS A 1 83 ? -5.171 -11.702 -13.666 1.00 81.56 83 LYS A C 1
ATOM 673 O O . LYS A 1 83 ? -5.807 -12.245 -12.774 1.00 81.56 83 LYS A O 1
ATOM 678 N N . GLY A 1 84 ? -5.576 -10.556 -14.220 1.00 81.31 84 GLY A N 1
ATOM 679 C CA . GLY A 1 84 ? -6.807 -9.850 -13.833 1.00 81.31 84 GLY A CA 1
ATOM 680 C C . GLY A 1 84 ? -6.702 -8.996 -12.562 1.00 81.31 84 GLY A C 1
ATOM 681 O O . GLY A 1 84 ? -7.623 -8.240 -12.269 1.00 81.31 84 GLY A O 1
ATOM 682 N N . ARG A 1 85 ? -5.577 -9.044 -11.840 1.00 87.75 85 ARG A N 1
ATOM 683 C CA . ARG A 1 85 ? -5.329 -8.218 -10.656 1.00 87.75 85 ARG A CA 1
ATOM 684 C C . ARG A 1 85 ? -5.198 -6.752 -11.034 1.00 87.75 85 ARG A C 1
ATOM 686 O O . ARG A 1 85 ? -4.526 -6.383 -12.002 1.00 87.75 85 ARG A O 1
ATOM 693 N N . ARG A 1 86 ? -5.810 -5.898 -10.223 1.00 89.38 86 ARG A N 1
ATOM 694 C CA . ARG A 1 86 ? -5.780 -4.451 -10.409 1.00 89.38 86 ARG A CA 1
ATOM 695 C C . ARG A 1 86 ? -4.447 -3.872 -9.946 1.00 89.38 86 ARG A C 1
ATOM 697 O O . ARG A 1 86 ? -4.001 -4.145 -8.838 1.00 89.38 86 ARG A O 1
ATOM 704 N N . ALA A 1 87 ? -3.843 -3.016 -10.764 1.00 90.38 87 ALA A N 1
ATOM 705 C CA . ALA A 1 87 ? -2.690 -2.232 -10.341 1.00 90.38 87 ALA A CA 1
ATOM 706 C C . ALA A 1 87 ? -3.132 -1.035 -9.484 1.00 90.38 87 ALA A C 1
ATOM 708 O O . ALA A 1 87 ? -4.070 -0.316 -9.845 1.00 90.38 87 ALA A O 1
ATOM 709 N N . CYS A 1 88 ? -2.440 -0.793 -8.376 1.00 90.69 88 CYS A N 1
ATOM 710 C CA . CYS A 1 88 ? -2.570 0.421 -7.587 1.00 90.69 88 CYS A CA 1
ATOM 711 C C . CYS A 1 88 ? -1.217 1.133 -7.469 1.00 90.69 88 CYS A C 1
ATOM 713 O O . CYS A 1 88 ? -0.162 0.508 -7.439 1.00 90.69 88 CYS A O 1
ATOM 715 N N . TYR A 1 89 ? -1.278 2.459 -7.430 1.00 89.81 89 TYR A N 1
ATOM 716 C CA . TYR A 1 89 ? -0.127 3.365 -7.440 1.00 89.81 89 TYR A CA 1
ATOM 717 C C . TYR A 1 89 ? -0.200 4.303 -6.242 1.00 89.81 89 TYR A C 1
ATOM 719 O O . TYR A 1 89 ? -1.294 4.501 -5.698 1.00 89.81 89 TYR A O 1
ATOM 727 N N . LEU A 1 90 ? 0.928 4.866 -5.823 1.00 85.69 90 LEU A N 1
ATOM 728 C CA . LEU A 1 90 ? 0.998 5.788 -4.689 1.00 85.69 90 LEU A CA 1
ATOM 729 C C . LEU A 1 90 ? 0.352 7.147 -5.021 1.00 85.69 90 LEU A C 1
ATOM 731 O O . LEU A 1 90 ? -0.591 7.566 -4.351 1.00 85.69 90 LEU A O 1
ATOM 735 N N . TYR A 1 91 ? 0.785 7.766 -6.114 1.00 83.06 91 TYR A N 1
ATOM 736 C CA . TYR A 1 91 ? 0.411 9.094 -6.601 1.00 83.06 91 TYR A CA 1
ATOM 737 C C . TYR A 1 91 ? -0.319 9.065 -7.947 1.00 83.06 91 TYR A C 1
ATOM 739 O O . TYR A 1 91 ? -1.121 9.954 -8.227 1.00 83.06 91 TYR A O 1
ATOM 747 N N . LEU A 1 92 ? -0.088 8.052 -8.788 1.00 84.69 92 LEU A N 1
ATOM 748 C CA . LEU A 1 92 ? -0.732 7.937 -10.103 1.00 84.69 92 LEU A CA 1
ATOM 749 C C . LEU A 1 92 ? -2.168 7.400 -9.982 1.00 84.69 92 LEU A C 1
ATOM 751 O O . LEU A 1 92 ? -2.474 6.253 -10.325 1.00 84.69 92 LEU A O 1
ATOM 755 N N . LYS A 1 93 ? -3.077 8.234 -9.473 1.00 85.12 93 LYS A N 1
ATOM 756 C CA . LYS A 1 93 ? -4.503 7.915 -9.344 1.00 85.12 93 LYS A CA 1
ATOM 757 C C . LYS A 1 93 ? -5.284 8.464 -10.539 1.00 85.12 93 LYS A C 1
ATOM 759 O O . LYS A 1 93 ? -5.141 9.618 -10.915 1.00 85.12 93 LYS A O 1
ATOM 764 N N . GLN A 1 94 ? -6.197 7.666 -11.097 1.00 79.94 94 GLN A N 1
ATOM 765 C CA . GLN A 1 94 ? -7.071 8.135 -12.188 1.00 79.94 94 GLN A CA 1
ATOM 766 C C . GLN A 1 94 ? -8.027 9.253 -11.747 1.00 79.94 94 GLN A C 1
ATOM 768 O O . GLN A 1 94 ? -8.352 10.131 -12.535 1.00 79.94 94 GLN A O 1
ATOM 773 N N . LYS A 1 95 ? -8.489 9.208 -10.491 1.00 86.38 95 LYS A N 1
ATOM 774 C CA . LYS A 1 95 ? -9.458 10.165 -9.933 1.00 86.38 95 LYS A CA 1
ATOM 775 C C . LYS A 1 95 ? -8.808 11.391 -9.285 1.00 86.38 95 LYS A C 1
ATOM 777 O O . LYS A 1 95 ? -9.527 12.298 -8.892 1.00 86.38 95 LYS A O 1
ATOM 782 N N . ASP A 1 96 ? -7.482 11.403 -9.168 1.00 85.81 96 ASP A N 1
ATOM 783 C CA . ASP A 1 96 ? -6.726 12.514 -8.597 1.00 85.81 96 ASP A CA 1
ATOM 784 C C . ASP A 1 96 ? -5.389 12.658 -9.331 1.00 85.81 96 ASP A C 1
ATOM 786 O O . ASP A 1 96 ? -4.413 11.961 -9.053 1.00 85.81 96 ASP A O 1
ATOM 790 N N . ALA A 1 97 ? -5.383 13.539 -10.330 1.00 86.50 97 ALA A N 1
ATOM 791 C CA . ALA A 1 97 ? -4.230 13.768 -11.191 1.00 86.50 97 ALA A CA 1
ATOM 792 C C . ALA A 1 97 ? -3.302 14.882 -10.674 1.00 86.50 97 ALA A C 1
ATOM 794 O O . ALA A 1 97 ? -2.234 15.086 -11.254 1.00 86.50 97 ALA A O 1
ATOM 795 N N . GLU A 1 98 ? -3.683 15.622 -9.626 1.00 89.44 98 GLU A N 1
ATOM 796 C CA . GLU A 1 98 ? -2.902 16.771 -9.145 1.00 89.44 98 GLU A CA 1
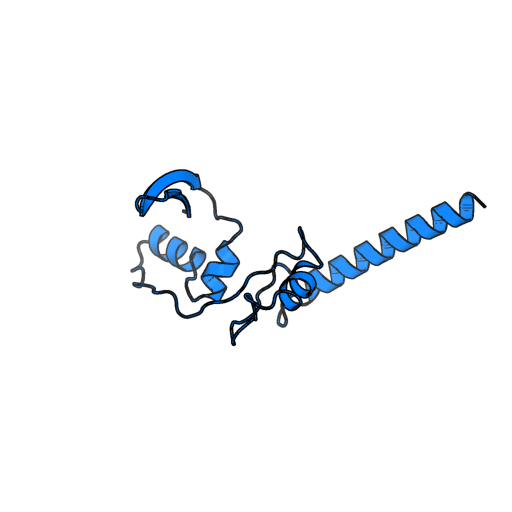ATOM 797 C C . GLU A 1 98 ? -1.491 16.386 -8.672 1.00 89.44 98 GLU A C 1
ATOM 799 O O . GLU A 1 98 ? -0.531 17.034 -9.111 1.00 89.44 98 GLU A O 1
ATOM 804 N N . PRO A 1 99 ? -1.296 15.294 -7.902 1.00 85.31 99 PRO A N 1
ATOM 805 C CA . PRO A 1 99 ? 0.045 14.847 -7.528 1.00 85.31 99 PRO A CA 1
ATOM 806 C C . PRO A 1 99 ? 0.932 14.560 -8.747 1.00 85.31 99 PRO A C 1
ATOM 808 O O . PRO A 1 99 ? 2.089 14.980 -8.802 1.00 85.31 99 PRO A O 1
ATOM 811 N N . ALA A 1 100 ? 0.372 13.907 -9.770 1.00 83.94 100 ALA A N 1
ATOM 812 C CA . ALA A 1 100 ? 1.091 13.577 -10.997 1.00 83.94 100 ALA A CA 1
ATOM 813 C C . ALA A 1 100 ? 1.499 14.835 -11.783 1.00 83.94 100 ALA A C 1
ATOM 815 O O . ALA A 1 100 ? 2.633 14.941 -12.254 1.00 83.94 100 ALA A O 1
ATOM 816 N N . LYS A 1 101 ? 0.600 15.822 -11.894 1.00 87.75 101 LYS A N 1
ATOM 817 C CA . LYS A 1 101 ? 0.893 17.106 -12.551 1.00 87.75 101 LYS A CA 1
ATOM 818 C C . LYS A 1 101 ? 2.013 17.859 -11.837 1.00 87.75 101 LYS A C 1
ATOM 820 O O . LYS A 1 101 ? 2.922 18.371 -12.493 1.00 87.75 101 LYS A O 1
ATOM 825 N N . GLN A 1 102 ? 1.966 17.912 -10.507 1.00 89.25 102 GLN A N 1
ATOM 826 C CA . GLN A 1 102 ? 2.990 18.584 -9.711 1.00 89.25 102 GLN A CA 1
ATOM 827 C C . GLN A 1 102 ? 4.354 17.893 -9.864 1.00 89.25 102 GLN A C 1
ATOM 829 O O . 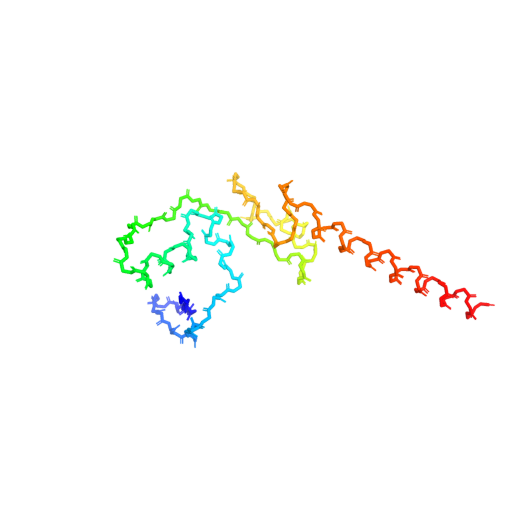GLN A 1 102 ? 5.360 18.577 -10.058 1.00 89.25 102 GLN A O 1
ATOM 834 N N . ALA A 1 103 ? 4.390 16.557 -9.883 1.00 84.56 103 ALA A N 1
ATOM 835 C CA . ALA A 1 103 ? 5.613 15.799 -10.143 1.00 84.56 103 ALA A CA 1
ATOM 836 C C . ALA A 1 103 ? 6.206 16.105 -11.532 1.00 84.56 103 ALA A C 1
ATOM 838 O O . ALA A 1 103 ? 7.387 16.437 -11.643 1.00 84.56 103 ALA A O 1
ATOM 839 N N . LEU A 1 104 ? 5.385 16.086 -12.590 1.00 86.38 104 LEU A N 1
ATOM 840 C CA . LEU A 1 104 ? 5.822 16.411 -13.957 1.00 86.38 104 LEU A CA 1
ATOM 841 C C . LEU A 1 104 ? 6.385 17.834 -14.069 1.00 86.38 104 LEU A C 1
ATOM 843 O O . LEU A 1 104 ? 7.399 18.057 -14.734 1.00 86.38 104 LEU A O 1
ATOM 847 N N . LYS A 1 105 ? 5.759 18.799 -13.387 1.00 91.69 105 LYS A N 1
ATOM 848 C CA . LYS A 1 105 ? 6.226 20.189 -13.337 1.00 91.69 105 LYS A CA 1
ATOM 849 C C . LYS A 1 105 ? 7.613 20.302 -12.704 1.00 91.69 105 LYS A C 1
ATOM 851 O O . LYS A 1 105 ? 8.467 21.015 -13.234 1.00 91.69 105 LYS A O 1
ATOM 856 N N . GLU A 1 106 ? 7.852 19.616 -11.589 1.00 88.38 106 GLU A N 1
ATOM 857 C CA . GLU A 1 106 ? 9.161 19.636 -10.928 1.00 88.38 106 GLU A CA 1
ATOM 858 C C . GLU A 1 106 ? 10.238 18.926 -11.757 1.00 88.38 106 GLU A C 1
ATOM 860 O O . GLU A 1 106 ? 11.336 19.466 -11.906 1.00 88.38 106 GLU A O 1
ATOM 865 N N . ILE A 1 107 ? 9.911 17.798 -12.398 1.00 87.94 107 ILE A N 1
ATOM 866 C CA . ILE A 1 107 ? 10.815 17.118 -13.342 1.00 87.94 107 ILE A CA 1
ATOM 867 C C . ILE A 1 107 ? 11.210 18.066 -14.483 1.00 87.94 107 ILE A C 1
ATOM 869 O O . ILE A 1 107 ? 12.397 18.232 -14.772 1.00 87.94 107 ILE A O 1
ATOM 873 N N . GLY A 1 108 ? 10.240 18.755 -15.092 1.00 91.25 108 GLY A N 1
ATOM 874 C CA . GLY A 1 108 ? 10.499 19.720 -16.162 1.00 91.25 108 GLY A CA 1
ATOM 875 C C . GLY A 1 108 ? 11.437 20.854 -15.729 1.00 91.25 108 GLY A C 1
ATOM 876 O O . GLY A 1 108 ? 12.390 21.181 -16.441 1.00 91.25 108 GLY A O 1
ATOM 877 N N . LYS A 1 109 ? 11.236 21.414 -14.528 1.00 92.94 109 LYS A N 1
ATOM 878 C CA . LYS A 1 109 ? 12.134 22.439 -13.965 1.00 92.94 109 LYS A CA 1
ATOM 879 C C . LYS A 1 109 ? 13.555 21.914 -13.763 1.00 92.94 109 LYS A C 1
ATOM 881 O O . LYS A 1 109 ? 14.514 22.626 -14.065 1.00 92.94 109 LYS A O 1
ATOM 886 N N . GLN A 1 110 ? 13.704 20.698 -13.239 1.00 90.56 110 GLN A N 1
ATOM 887 C CA . GLN A 1 110 ? 15.016 20.094 -13.002 1.00 90.56 110 GLN A CA 1
ATOM 888 C C . GLN A 1 110 ? 15.766 19.847 -14.313 1.00 90.56 110 GLN A C 1
ATOM 890 O O . GLN A 1 110 ? 16.930 20.233 -14.431 1.00 90.56 110 GLN A O 1
ATOM 895 N N . LEU A 1 111 ? 15.087 19.293 -15.321 1.00 91.62 111 LEU A N 1
ATOM 896 C CA . LEU A 1 111 ? 15.657 19.083 -16.652 1.00 91.62 111 LEU A CA 1
ATOM 897 C C . LEU A 1 111 ? 16.061 20.407 -17.311 1.00 91.62 111 LEU A C 1
ATOM 899 O O . LEU A 1 111 ? 17.168 20.514 -17.838 1.00 91.62 111 LEU A O 1
ATOM 903 N N . GLY A 1 112 ? 15.220 21.442 -17.214 1.00 93.12 112 GLY A N 1
ATOM 904 C CA . GLY A 1 112 ? 15.536 22.779 -17.724 1.00 93.12 112 GLY A CA 1
ATOM 905 C C . GLY A 1 112 ? 16.779 23.387 -17.065 1.00 93.12 112 GLY A C 1
ATOM 906 O O . GLY A 1 112 ? 17.670 23.885 -17.753 1.00 93.12 112 GLY A O 1
ATOM 907 N N . ARG A 1 113 ? 16.897 23.280 -15.733 1.00 91.56 113 ARG A N 1
ATOM 908 C CA . ARG A 1 113 ? 18.097 23.717 -14.993 1.00 91.56 113 ARG A CA 1
ATOM 909 C C . ARG A 1 113 ? 19.343 22.934 -15.407 1.00 91.56 113 ARG A C 1
ATOM 911 O O . ARG A 1 113 ? 20.401 23.533 -15.592 1.00 91.56 113 ARG A O 1
ATOM 918 N N . ALA A 1 114 ? 19.227 21.617 -15.571 1.00 90.69 114 ALA A N 1
ATOM 919 C CA . ALA A 1 114 ? 20.330 20.768 -16.010 1.00 90.69 114 ALA A CA 1
ATOM 920 C C . ALA A 1 114 ? 20.800 21.133 -17.429 1.00 90.69 114 ALA A C 1
ATOM 922 O O . ALA A 1 114 ? 22.004 21.262 -17.657 1.00 90.69 114 ALA A O 1
ATOM 923 N N . ALA A 1 115 ? 19.870 21.371 -18.357 1.00 91.38 115 ALA A N 1
ATOM 924 C CA . ALA A 1 115 ? 20.171 21.803 -19.720 1.00 91.38 115 ALA A CA 1
ATOM 925 C C . ALA A 1 115 ? 20.845 23.185 -19.754 1.00 91.38 115 ALA A C 1
ATOM 927 O O . ALA A 1 115 ? 21.887 23.340 -20.390 1.00 91.38 115 ALA A O 1
ATOM 928 N N . ALA A 1 116 ? 20.319 24.164 -19.009 1.00 90.19 116 ALA A N 1
ATOM 929 C CA . ALA A 1 116 ? 20.905 25.502 -18.904 1.00 90.19 116 ALA A CA 1
ATOM 930 C C . ALA A 1 116 ? 22.321 25.476 -18.307 1.00 90.19 116 ALA A C 1
ATOM 932 O O . ALA A 1 116 ? 23.209 26.184 -18.780 1.00 90.19 116 ALA A O 1
ATOM 933 N N . LYS A 1 117 ? 22.561 24.619 -17.302 1.00 87.69 117 LYS A N 1
ATOM 934 C CA . LYS A 1 117 ? 23.907 24.386 -16.763 1.00 87.69 117 LYS A CA 1
ATOM 935 C C . LYS A 1 117 ? 24.827 23.834 -17.854 1.00 87.69 117 LYS A C 1
ATOM 937 O O . LYS A 1 117 ? 25.909 24.366 -18.047 1.00 87.69 117 LYS A O 1
ATOM 942 N N . ARG A 1 118 ? 24.385 22.827 -18.611 1.00 84.31 118 ARG A N 1
ATOM 943 C CA . ARG A 1 118 ? 25.175 22.198 -19.686 1.00 84.31 118 ARG A CA 1
ATOM 944 C C . ARG A 1 118 ? 25.508 23.15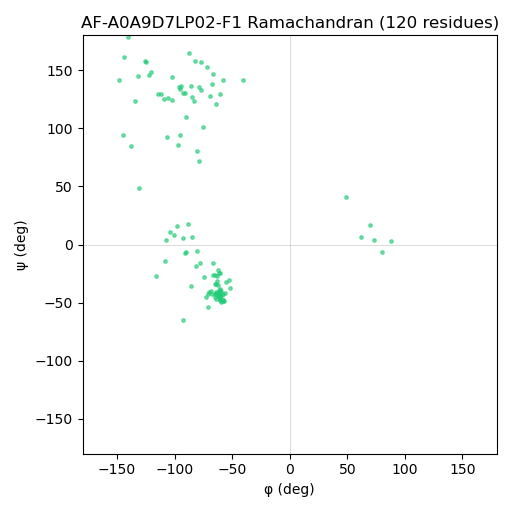5 -20.839 1.00 84.31 118 ARG A C 1
ATOM 946 O O . ARG A 1 118 ? 26.589 23.044 -21.401 1.00 84.31 118 ARG A O 1
ATOM 953 N N . LEU A 1 119 ? 24.613 24.093 -21.155 1.00 82.06 119 LEU A N 1
ATOM 954 C CA . LEU A 1 119 ? 24.832 25.143 -22.159 1.00 82.06 119 LEU A CA 1
ATOM 955 C C . LEU A 1 119 ? 25.787 26.246 -21.682 1.00 82.06 119 LEU A C 1
ATOM 957 O O . LEU A 1 119 ? 26.453 26.842 -22.509 1.00 82.06 119 LEU A O 1
ATOM 961 N N . ARG A 1 120 ? 25.877 26.504 -20.371 1.00 74.25 120 ARG A N 1
ATOM 962 C CA . ARG A 1 120 ? 26.824 27.471 -19.778 1.00 74.25 120 ARG A CA 1
ATOM 963 C C . ARG A 1 120 ? 28.266 26.961 -19.658 1.00 74.25 120 ARG A C 1
ATOM 965 O O . ARG A 1 120 ? 29.155 27.761 -19.403 1.00 74.25 120 ARG A O 1
ATOM 972 N N . PHE A 1 121 ? 28.481 25.649 -19.772 1.00 58.06 121 PHE A N 1
ATOM 973 C CA . PHE A 1 121 ? 29.806 25.007 -19.775 1.00 58.06 121 PHE A CA 1
ATOM 974 C C . PHE A 1 121 ? 30.288 24.643 -21.196 1.00 58.06 121 PHE A C 1
ATOM 976 O O . PHE A 1 121 ? 31.284 23.936 -21.339 1.00 58.06 121 PHE A O 1
ATOM 983 N N . ARG A 1 122 ? 29.569 25.094 -22.229 1.00 50.94 122 ARG A N 1
ATOM 984 C CA . ARG A 1 122 ? 29.990 25.101 -23.634 1.00 50.94 122 ARG A CA 1
ATOM 985 C C . ARG A 1 122 ? 30.289 26.534 -24.043 1.00 50.94 122 ARG A C 1
ATOM 987 O O . ARG A 1 122 ? 31.189 26.689 -24.890 1.00 50.94 122 ARG A O 1
#

Secondary structure (DSSP, 8-state):
-EEEEEE-TTS-EEEEEEE-SS--TTHHHHHHTT--HHHHHHHHHTTPPPP-------PEEE-TTT-TTHHHHHHT-GGG--TTPPEEESS-BTTB-HHHHHHHHHHHHHHHHHHHHHHHT-

Organism: NCBI:txid2899244